Protein AF-A0A1C6SFG7-F1 (afdb_monomer)

Mean predicted aligned error: 9.56 Å

pLDDT: mean 79.66, std 20.3, range [38.28, 98.06]

Sequence (86 aa):
MSVAKGVRGVAMVTVRFVGGPASDLVRELPAGPDGKPPQRWIMRHPGEAASAAGGGPDHLYERDHRDGYGTWTMRFVRTEPFGATE

Foldseek 3Di:
DDDDPDDDPFDWAWEAEPDDPRHRPIDIARADPVRHHDQKDWDFDPPPPPPVPDGDFIWIWGWDQQPPVRHTYTYTDDTDDPPPDD

Structure (mmCIF, N/CA/C/O backbone):
data_AF-A0A1C6SFG7-F1
#
_entry.id   AF-A0A1C6SFG7-F1
#
loop_
_atom_site.group_PDB
_atom_site.id
_atom_site.type_symbol
_atom_site.label_atom_id
_atom_site.label_alt_id
_atom_site.label_comp_id
_atom_site.label_asym_id
_atom_site.label_entity_id
_atom_site.label_seq_id
_atom_site.pdbx_PDB_ins_code
_atom_site.Cartn_x
_atom_site.Cartn_y
_atom_site.Cartn_z
_atom_site.occupancy
_atom_site.B_iso_or_equiv
_atom_site.auth_seq_id
_atom_site.auth_comp_id
_atom_site.auth_asym_id
_atom_site.auth_atom_id
_atom_site.pdbx_PDB_model_num
ATOM 1 N N . MET A 1 1 ? 6.691 18.466 39.098 1.00 38.28 1 MET A N 1
ATOM 2 C CA . MET A 1 1 ? 5.980 17.280 38.578 1.00 38.28 1 MET A CA 1
ATOM 3 C C . MET A 1 1 ? 5.732 17.514 37.098 1.00 38.28 1 MET A C 1
ATOM 5 O O . MET A 1 1 ? 4.833 18.269 36.758 1.00 38.28 1 MET A O 1
ATOM 9 N N . SER A 1 2 ? 6.581 16.969 36.230 1.00 45.88 2 SER A N 1
ATOM 10 C CA . SER A 1 2 ? 6.402 17.079 34.779 1.00 45.88 2 SER A CA 1
ATOM 11 C C . SER A 1 2 ? 5.661 15.840 34.300 1.00 45.88 2 SER A C 1
ATOM 13 O O . SER A 1 2 ? 6.138 14.723 34.483 1.00 45.88 2 SER A O 1
ATOM 15 N N . VAL A 1 3 ? 4.467 16.039 33.748 1.00 46.94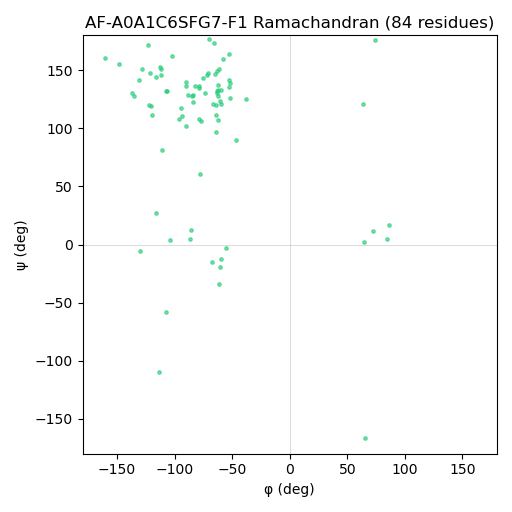 3 VAL A N 1
ATOM 16 C CA . VAL A 1 3 ? 3.651 14.974 33.164 1.00 46.94 3 VAL A CA 1
ATOM 17 C C . VAL A 1 3 ? 4.377 14.376 31.959 1.00 46.94 3 VAL A C 1
ATOM 19 O O . VAL A 1 3 ? 4.685 15.073 30.992 1.00 46.94 3 VAL A O 1
ATOM 22 N N . ALA A 1 4 ? 4.666 13.077 32.016 1.00 48.09 4 ALA A N 1
ATOM 23 C CA . ALA A 1 4 ? 5.126 12.326 30.859 1.00 48.09 4 ALA A CA 1
ATOM 24 C C . ALA A 1 4 ? 3.998 12.327 29.818 1.00 48.09 4 ALA A C 1
ATOM 26 O O . ALA A 1 4 ? 2.931 11.753 30.036 1.00 48.09 4 ALA A O 1
ATOM 27 N N . LYS A 1 5 ? 4.213 13.015 28.693 1.00 54.72 5 LYS A N 1
ATOM 28 C CA . LYS A 1 5 ? 3.323 12.973 27.533 1.00 54.72 5 LYS A CA 1
ATOM 29 C C . LYS A 1 5 ? 3.351 11.546 26.987 1.00 54.72 5 LYS A C 1
ATOM 31 O O . LYS A 1 5 ? 4.273 11.179 26.265 1.00 54.72 5 LYS A O 1
ATOM 36 N N . GLY A 1 6 ? 2.366 10.744 27.390 1.00 44.75 6 GLY A N 1
ATOM 37 C CA . GLY A 1 6 ? 2.182 9.381 26.911 1.00 44.75 6 GLY A CA 1
ATOM 38 C C . GLY A 1 6 ? 2.183 9.358 25.387 1.00 44.75 6 GLY A C 1
ATOM 39 O O . GLY A 1 6 ? 1.449 10.111 24.740 1.00 44.75 6 GLY A O 1
ATOM 40 N N . VAL A 1 7 ? 3.045 8.523 24.817 1.00 56.97 7 VAL A N 1
ATOM 41 C CA . VAL A 1 7 ? 3.068 8.241 23.385 1.00 56.97 7 VAL A CA 1
ATOM 42 C C . VAL A 1 7 ? 1.714 7.607 23.067 1.00 56.97 7 VAL A C 1
ATOM 44 O O . VAL A 1 7 ? 1.439 6.490 23.499 1.00 56.97 7 VAL A O 1
ATOM 47 N N . ARG A 1 8 ? 0.810 8.335 22.401 1.00 64.38 8 ARG A N 1
ATOM 48 C CA . ARG A 1 8 ? -0.416 7.720 21.876 1.00 64.38 8 ARG A CA 1
ATOM 49 C C . ARG A 1 8 ? 0.039 6.633 20.903 1.00 64.38 8 ARG A C 1
ATOM 51 O O . ARG A 1 8 ? 0.782 6.947 19.975 1.00 64.38 8 ARG A O 1
ATOM 58 N N . GLY A 1 9 ? -0.347 5.380 21.149 1.00 67.44 9 GLY A N 1
ATOM 59 C CA . GLY A 1 9 ? -0.062 4.277 20.232 1.00 67.44 9 GLY A CA 1
ATOM 60 C C . GLY A 1 9 ? -0.531 4.636 18.821 1.00 67.44 9 GLY A C 1
ATOM 61 O O . GLY A 1 9 ? -1.571 5.278 18.661 1.00 67.44 9 GLY A O 1
ATOM 62 N N . VAL A 1 10 ? 0.261 4.285 17.808 1.00 81.62 10 VAL A N 1
ATOM 63 C CA . VAL A 1 10 ? -0.114 4.526 16.412 1.00 81.62 10 VAL A CA 1
ATOM 64 C C . VAL A 1 10 ? -1.323 3.651 16.079 1.00 81.62 10 VAL A C 1
ATOM 66 O O . VAL A 1 10 ? -1.282 2.436 16.257 1.00 81.62 10 VAL A O 1
ATOM 69 N N . ALA A 1 11 ? -2.433 4.267 15.670 1.00 91.69 11 ALA A N 1
ATOM 70 C CA . ALA A 1 11 ? -3.579 3.514 15.172 1.00 91.69 11 ALA A CA 1
ATOM 71 C C . ALA A 1 11 ? -3.182 2.805 13.870 1.00 91.69 11 ALA A C 1
ATOM 73 O O . ALA A 1 11 ? -2.390 3.346 13.101 1.00 91.69 11 ALA A O 1
ATOM 74 N N . MET A 1 12 ? -3.728 1.618 13.616 1.00 94.25 12 MET A N 1
ATOM 75 C CA . MET A 1 12 ? -3.426 0.826 12.421 1.00 94.25 12 MET A CA 1
ATOM 76 C C . MET A 1 12 ? -4.644 0.761 11.496 1.00 94.25 12 MET A C 1
ATOM 78 O O . MET A 1 12 ? -5.786 0.845 11.949 1.00 94.25 12 MET A O 1
ATOM 82 N N . VAL A 1 13 ? -4.407 0.628 10.191 1.00 95.56 13 VAL A N 1
ATOM 83 C CA . VAL A 1 13 ? -5.450 0.482 9.169 1.00 95.56 13 VAL A CA 1
ATOM 84 C C . VAL A 1 13 ? -5.065 -0.591 8.160 1.00 95.56 13 VAL A C 1
ATOM 86 O O . VAL A 1 13 ? -3.959 -0.588 7.619 1.00 95.56 13 VAL A O 1
ATOM 89 N N . THR A 1 14 ? -5.989 -1.509 7.893 1.00 95.38 14 THR A N 1
ATOM 90 C CA . THR A 1 14 ? -5.817 -2.552 6.881 1.00 95.38 14 THR A CA 1
ATOM 91 C C . THR A 1 14 ? -5.946 -1.962 5.482 1.00 95.38 14 THR A C 1
ATOM 93 O O . THR A 1 14 ? -6.917 -1.263 5.175 1.00 95.38 14 THR A O 1
ATOM 96 N N . VAL A 1 15 ? -4.972 -2.270 4.628 1.00 96.50 15 VAL A N 1
ATOM 97 C CA . VAL A 1 15 ? -4.968 -1.886 3.219 1.00 96.50 15 VAL A CA 1
ATOM 98 C C . VAL A 1 15 ? -4.721 -3.085 2.323 1.00 96.50 15 VAL A C 1
ATOM 100 O O . VAL A 1 15 ? -3.995 -4.005 2.700 1.00 96.50 15 VAL A O 1
ATOM 103 N N . ARG A 1 16 ? -5.263 -3.023 1.109 1.00 96.75 16 ARG A N 1
ATOM 104 C CA . ARG A 1 16 ? -4.872 -3.877 -0.011 1.00 96.75 16 ARG A CA 1
ATOM 105 C C . ARG A 1 16 ? -4.058 -3.074 -1.022 1.00 96.75 16 ARG A C 1
ATOM 107 O O . ARG A 1 16 ? -4.462 -1.983 -1.425 1.00 96.75 16 ARG A O 1
ATOM 114 N N . PHE A 1 17 ? -2.929 -3.617 -1.450 1.00 96.00 17 PHE A N 1
ATOM 115 C CA . PHE A 1 17 ? -2.125 -3.035 -2.519 1.00 96.00 17 PHE A CA 1
ATOM 116 C C . PHE A 1 17 ? -2.691 -3.432 -3.888 1.00 96.00 17 PHE A C 1
ATOM 118 O O . PHE A 1 17 ? -3.092 -4.574 -4.093 1.00 96.00 17 PHE A O 1
ATOM 125 N N . VAL A 1 18 ? -2.768 -2.483 -4.822 1.00 96.88 18 VAL A N 1
ATOM 126 C CA . VAL A 1 18 ? -3.382 -2.676 -6.145 1.00 96.88 18 VAL A CA 1
ATOM 127 C C . VAL A 1 18 ? -2.363 -2.378 -7.239 1.00 96.88 18 VAL A C 1
ATOM 129 O O . VAL A 1 18 ? -1.874 -1.249 -7.351 1.00 96.88 18 VAL A O 1
ATOM 132 N N . GLY A 1 19 ? -2.087 -3.383 -8.073 1.00 95.38 19 GLY A N 1
ATOM 133 C CA . GLY A 1 19 ? -1.079 -3.314 -9.126 1.00 95.38 19 GLY A CA 1
ATOM 134 C C . GLY A 1 19 ? 0.355 -3.392 -8.598 1.00 95.38 19 GLY A C 1
ATOM 135 O O . GLY A 1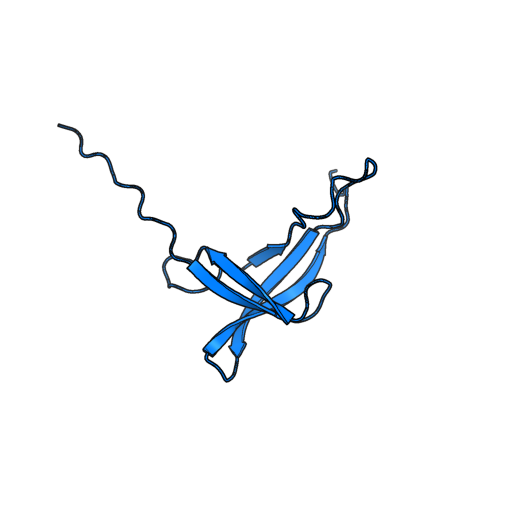 19 ? 0.600 -3.414 -7.392 1.00 95.38 19 GLY A O 1
ATOM 136 N N . GLY A 1 20 ? 1.312 -3.423 -9.526 1.00 92.19 20 GLY A N 1
ATOM 137 C CA . GLY A 1 20 ? 2.731 -3.523 -9.195 1.00 92.19 20 GLY A CA 1
ATOM 138 C C . GLY A 1 20 ? 3.121 -4.849 -8.522 1.00 92.19 20 GLY A C 1
ATOM 139 O O . GLY A 1 20 ? 2.345 -5.806 -8.520 1.00 92.19 20 GLY A O 1
ATOM 140 N N . PRO A 1 21 ? 4.332 -4.917 -7.946 1.00 90.00 21 PRO A N 1
ATOM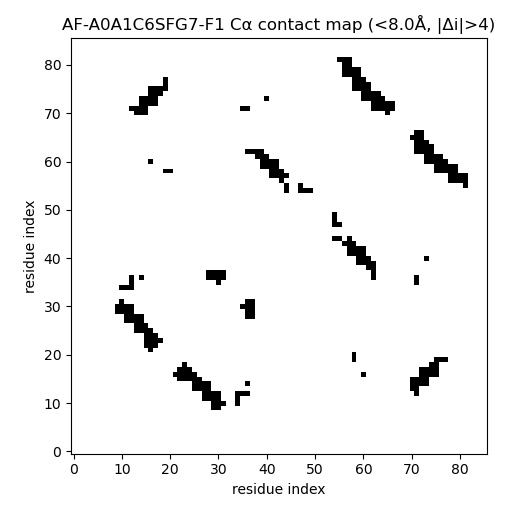 141 C CA . PRO A 1 21 ? 4.909 -6.164 -7.428 1.00 90.00 21 PRO A CA 1
ATOM 142 C C . PRO A 1 21 ? 4.208 -6.752 -6.201 1.00 90.00 21 PRO A C 1
ATOM 144 O O . PRO A 1 21 ? 4.419 -7.915 -5.878 1.00 90.00 21 PRO A O 1
ATOM 147 N N . ALA A 1 22 ? 3.369 -5.969 -5.523 1.00 90.81 22 ALA A N 1
ATOM 148 C CA . ALA A 1 22 ? 2.629 -6.409 -4.347 1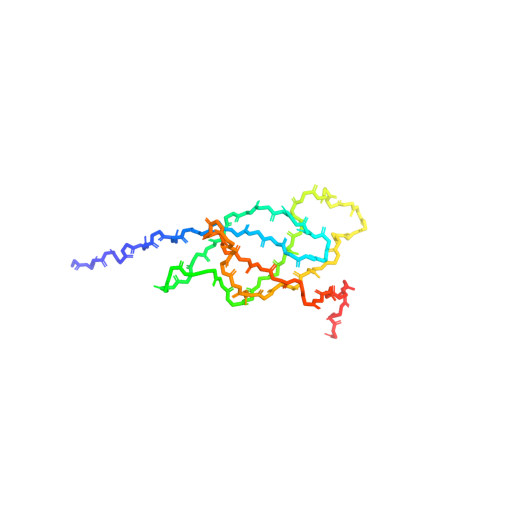.00 90.81 22 ALA A CA 1
ATOM 149 C C . ALA A 1 22 ? 1.114 -6.401 -4.560 1.00 90.81 22 ALA A C 1
ATOM 151 O O . ALA A 1 22 ? 0.367 -6.231 -3.598 1.00 90.81 22 ALA A O 1
ATOM 152 N N . SER A 1 23 ? 0.647 -6.554 -5.804 1.00 93.56 23 SER A N 1
ATOM 153 C CA . SER A 1 23 ? -0.790 -6.615 -6.082 1.00 93.56 23 SER A CA 1
ATOM 154 C C . SER A 1 23 ? -1.481 -7.670 -5.214 1.00 93.56 23 SER A C 1
ATOM 156 O O . SER A 1 23 ? -0.973 -8.773 -5.029 1.00 93.56 23 SER A O 1
ATOM 158 N N . ASP A 1 24 ? -2.635 -7.290 -4.669 1.00 93.75 24 ASP A N 1
ATOM 159 C CA . ASP A 1 24 ? -3.494 -8.077 -3.781 1.00 93.75 24 ASP A CA 1
ATOM 160 C C . ASP A 1 24 ? -2.888 -8.441 -2.417 1.00 93.75 24 ASP A C 1
ATOM 162 O O . ASP A 1 24 ? -3.567 -9.044 -1.583 1.00 93.75 24 ASP A O 1
ATOM 166 N N . LEU A 1 25 ? -1.666 -7.985 -2.114 1.00 92.69 25 LEU A N 1
ATOM 167 C CA . LEU A 1 25 ? -1.122 -8.072 -0.764 1.00 92.69 25 LEU A CA 1
ATOM 168 C C . LEU A 1 25 ? -1.972 -7.231 0.197 1.00 92.69 25 LEU A C 1
ATOM 170 O O . LEU A 1 25 ? -2.243 -6.055 -0.056 1.00 92.69 25 LEU A O 1
ATOM 174 N N . VAL A 1 26 ? -2.332 -7.816 1.339 1.00 93.44 26 VAL A N 1
ATOM 175 C CA . VAL A 1 26 ? -3.036 -7.137 2.434 1.00 93.44 26 VAL A CA 1
ATOM 176 C C . VAL A 1 26 ? -2.078 -6.920 3.605 1.00 93.44 26 VAL A C 1
ATOM 178 O O . VAL A 1 26 ? -1.364 -7.840 4.005 1.00 93.44 26 VAL A O 1
ATOM 181 N N . ARG A 1 27 ? -2.038 -5.702 4.157 1.00 92.00 27 ARG A N 1
ATOM 182 C CA . ARG A 1 27 ? -1.177 -5.350 5.301 1.00 92.00 27 ARG A CA 1
ATOM 183 C C . ARG A 1 27 ? -1.823 -4.286 6.184 1.00 92.00 27 ARG A C 1
ATOM 185 O O . ARG A 1 27 ? -2.619 -3.479 5.716 1.00 92.00 27 ARG A O 1
ATOM 192 N N . GLU A 1 28 ? -1.433 -4.250 7.452 1.00 93.69 28 GLU A N 1
ATOM 193 C CA . GLU A 1 28 ? -1.707 -3.122 8.340 1.00 93.69 28 GLU A CA 1
ATOM 194 C C . GLU A 1 28 ? -0.660 -2.013 8.173 1.00 93.69 28 GLU A C 1
ATOM 196 O O . GLU A 1 28 ? 0.545 -2.262 8.250 1.00 93.69 28 GLU A O 1
ATOM 201 N N . LEU A 1 29 ? -1.120 -0.780 7.963 1.00 93.31 29 LEU A N 1
ATOM 202 C CA . LEU A 1 29 ? -0.288 0.421 7.920 1.00 93.31 29 LEU A CA 1
ATOM 203 C C . LEU A 1 29 ? -0.591 1.334 9.110 1.00 93.31 29 LEU A C 1
ATOM 205 O O . LEU A 1 29 ? -1.726 1.337 9.590 1.00 93.31 29 LEU A O 1
ATOM 209 N N . PRO A 1 30 ? 0.376 2.153 9.559 1.00 94.25 30 PRO A N 1
ATOM 210 C CA . PRO A 1 30 ? 0.085 3.220 10.504 1.00 94.25 30 PRO A CA 1
ATOM 211 C C . PRO A 1 30 ? -0.927 4.188 9.886 1.00 94.25 30 PRO A C 1
ATOM 213 O O . PRO A 1 30 ? -0.706 4.745 8.810 1.00 94.25 30 PRO A O 1
ATOM 216 N N . ALA A 1 31 ? -2.045 4.386 10.568 1.00 93.50 31 ALA A N 1
ATOM 217 C CA . ALA A 1 31 ? -3.057 5.342 10.175 1.00 93.50 31 ALA A CA 1
ATOM 218 C C . ALA A 1 31 ? -2.595 6.773 10.485 1.00 93.50 31 ALA A C 1
ATOM 220 O O . ALA A 1 31 ? -1.968 7.048 11.512 1.00 93.50 31 ALA A O 1
ATOM 221 N N . GLY A 1 32 ? -2.948 7.702 9.599 1.00 89.44 32 GLY A N 1
ATOM 222 C CA . GLY A 1 32 ? -2.859 9.130 9.861 1.00 89.44 32 GLY A CA 1
ATOM 223 C C . GLY A 1 32 ? -3.827 9.573 10.967 1.00 89.44 32 GLY A C 1
ATOM 224 O O . GLY A 1 32 ? -4.679 8.798 11.413 1.00 89.44 32 GLY A O 1
ATOM 225 N N . PRO A 1 33 ? -3.752 10.841 11.403 1.00 89.12 33 PRO A N 1
ATOM 226 C CA . PRO A 1 33 ? -4.647 11.388 12.428 1.00 89.12 33 PRO A CA 1
ATOM 227 C C . PRO A 1 33 ? -6.131 11.360 12.022 1.00 89.12 33 PRO A C 1
ATOM 229 O O . PRO A 1 33 ? -7.001 11.431 12.883 1.00 89.12 33 PRO A O 1
ATOM 232 N N . ASP A 1 34 ? -6.424 11.237 10.727 1.00 90.12 34 ASP A N 1
ATOM 233 C CA . ASP A 1 34 ? -7.760 11.072 10.154 1.00 90.12 34 ASP A CA 1
ATOM 234 C C . ASP A 1 34 ? -8.233 9.605 10.098 1.00 90.12 34 ASP A C 1
ATOM 236 O O . ASP A 1 34 ? -9.296 9.320 9.545 1.00 90.12 34 ASP A O 1
ATOM 240 N N . GLY A 1 35 ? -7.452 8.663 10.639 1.00 92.06 35 GLY A N 1
ATOM 241 C CA . GLY A 1 35 ? -7.768 7.231 10.647 1.00 92.06 35 GLY A CA 1
ATOM 242 C C . GLY A 1 35 ? -7.644 6.558 9.276 1.00 92.06 35 GLY A C 1
ATOM 243 O O . GLY A 1 35 ? -8.115 5.436 9.088 1.00 92.06 35 GLY A O 1
ATOM 244 N N . LYS A 1 36 ? -7.043 7.240 8.296 1.00 95.38 36 LYS A N 1
ATOM 245 C CA . LYS A 1 36 ? -6.839 6.732 6.935 1.00 95.38 36 LYS A CA 1
ATOM 246 C C . LYS A 1 36 ? -5.395 6.271 6.744 1.00 95.38 36 LYS A C 1
ATOM 248 O O . LYS A 1 36 ? -4.520 6.696 7.496 1.00 95.38 36 LYS A O 1
ATOM 253 N N . PRO A 1 37 ? -5.112 5.459 5.714 1.00 96.06 37 PRO A N 1
ATOM 254 C CA . PRO A 1 37 ? -3.740 5.130 5.351 1.00 96.06 37 PRO A CA 1
ATOM 255 C C . PRO A 1 37 ? -2.931 6.392 5.034 1.00 96.06 37 PRO A C 1
ATOM 257 O O . PRO A 1 37 ? -3.521 7.425 4.690 1.00 96.06 37 PRO A O 1
ATOM 260 N N . PRO A 1 38 ? -1.594 6.326 5.096 1.00 95.31 38 PRO A N 1
ATOM 261 C CA . PRO A 1 38 ? -0.754 7.429 4.659 1.00 95.31 38 PRO A CA 1
ATOM 262 C C . PRO A 1 38 ? -0.983 7.702 3.171 1.00 95.31 38 PRO A C 1
ATOM 264 O O . PRO A 1 38 ? -1.307 6.802 2.402 1.00 95.31 38 PRO A O 1
ATOM 267 N N . GLN A 1 39 ? -0.804 8.955 2.751 1.00 96.56 39 GLN A N 1
ATOM 268 C CA . GLN A 1 39 ? -0.993 9.329 1.347 1.00 96.56 39 GLN A CA 1
ATOM 269 C C . GLN A 1 39 ? -0.023 8.591 0.416 1.00 96.56 39 GLN A C 1
ATOM 271 O O . GLN A 1 39 ? -0.391 8.265 -0.708 1.00 96.56 39 GLN A O 1
ATOM 276 N N . ARG A 1 40 ? 1.196 8.323 0.893 1.00 95.88 40 ARG A N 1
ATOM 277 C CA . ARG A 1 40 ? 2.251 7.599 0.184 1.00 95.88 40 ARG A CA 1
ATOM 278 C C . ARG A 1 40 ? 2.823 6.518 1.078 1.00 95.88 40 ARG A C 1
ATOM 280 O O . ARG A 1 40 ? 3.020 6.742 2.271 1.00 95.88 40 ARG A O 1
ATOM 287 N N . TRP A 1 41 ? 3.124 5.374 0.485 1.00 94.06 41 TRP A N 1
ATOM 288 C CA . TRP A 1 41 ? 3.794 4.273 1.154 1.00 94.06 41 TRP A CA 1
ATOM 289 C C . TRP A 1 41 ? 4.890 3.717 0.261 1.00 94.06 41 TRP A C 1
ATOM 291 O O . TRP A 1 41 ? 4.636 3.373 -0.893 1.00 94.06 41 TRP A O 1
ATOM 301 N N . ILE A 1 42 ? 6.093 3.608 0.813 1.00 91.19 42 ILE A N 1
ATOM 302 C CA . ILE A 1 42 ? 7.193 2.900 0.170 1.00 91.19 42 ILE A CA 1
ATOM 303 C C . ILE A 1 42 ? 7.164 1.476 0.705 1.00 91.19 42 ILE A C 1
ATOM 305 O O . ILE A 1 42 ? 7.422 1.234 1.888 1.00 91.19 42 ILE A O 1
ATOM 309 N N . MET A 1 43 ? 6.814 0.528 -0.157 1.00 88.31 43 MET A N 1
ATOM 310 C CA . MET A 1 43 ? 6.950 -0.876 0.178 1.00 88.31 43 MET A CA 1
ATOM 311 C C . MET A 1 43 ? 8.412 -1.273 0.052 1.00 88.31 43 MET A C 1
ATOM 313 O O . MET A 1 43 ? 8.931 -1.438 -1.047 1.00 88.31 43 MET A O 1
ATOM 317 N N . ARG A 1 44 ? 9.032 -1.447 1.215 1.00 82.00 44 ARG A N 1
ATOM 318 C CA . ARG A 1 44 ? 10.319 -2.119 1.369 1.00 82.00 44 ARG A CA 1
ATOM 319 C C . ARG A 1 44 ? 10.049 -3.603 1.593 1.00 82.00 44 ARG A C 1
ATOM 321 O O . ARG A 1 44 ? 9.103 -3.934 2.316 1.00 82.00 44 ARG A O 1
ATOM 328 N N . HIS A 1 45 ? 10.842 -4.487 0.998 1.00 67.06 45 HIS A N 1
ATOM 329 C CA . HIS A 1 45 ? 10.752 -5.937 1.200 1.00 67.06 45 HIS A CA 1
ATOM 330 C C . HIS A 1 45 ? 11.661 -6.365 2.372 1.00 67.06 45 HIS A C 1
ATOM 332 O O . HIS A 1 45 ? 12.867 -6.469 2.183 1.00 67.06 45 HIS A O 1
ATOM 338 N N . PRO A 1 46 ? 11.139 -6.635 3.590 1.00 51.06 46 PRO A N 1
ATOM 339 C CA . PRO A 1 46 ? 11.963 -7.082 4.720 1.00 51.06 46 PRO A CA 1
ATOM 340 C C . PRO A 1 46 ? 12.202 -8.608 4.758 1.00 51.06 46 PRO A C 1
ATOM 342 O O . PRO A 1 46 ? 12.610 -9.119 5.795 1.00 51.06 46 PRO A O 1
ATOM 345 N N . GLY A 1 47 ? 11.890 -9.350 3.686 1.00 50.00 47 GLY A N 1
ATOM 346 C CA . GLY A 1 47 ? 11.804 -10.821 3.702 1.00 50.00 47 GLY A CA 1
ATOM 347 C C . GLY A 1 47 ? 12.571 -11.557 2.605 1.00 50.00 47 GLY A C 1
ATOM 348 O O . GLY A 1 47 ? 12.659 -12.780 2.654 1.00 50.00 47 GLY A O 1
ATOM 349 N N . GLU A 1 48 ? 13.172 -10.849 1.651 1.00 47.50 48 GLU A N 1
ATOM 350 C CA . GLU A 1 48 ? 14.297 -11.432 0.934 1.00 47.50 48 GLU A CA 1
ATOM 351 C C . GLU A 1 48 ? 15.462 -11.266 1.895 1.00 47.50 48 GLU A C 1
ATOM 353 O O . GLU A 1 48 ? 15.876 -10.136 2.165 1.00 47.50 48 GLU A O 1
ATOM 358 N N . ALA A 1 49 ? 15.926 -12.372 2.499 1.00 40.34 49 ALA A N 1
ATOM 359 C CA . ALA A 1 49 ? 17.242 -12.397 3.128 1.00 40.34 49 ALA A CA 1
ATOM 360 C C . ALA A 1 49 ? 18.139 -11.576 2.221 1.00 40.34 49 ALA A C 1
ATOM 362 O O . ALA A 1 49 ? 18.102 -11.837 1.017 1.00 40.34 49 ALA A O 1
ATOM 363 N N . ALA A 1 50 ? 18.802 -10.558 2.777 1.00 45.34 50 ALA A N 1
ATOM 364 C CA . ALA A 1 50 ? 19.759 -9.734 2.070 1.00 45.34 50 ALA A CA 1
ATOM 365 C C . ALA A 1 50 ? 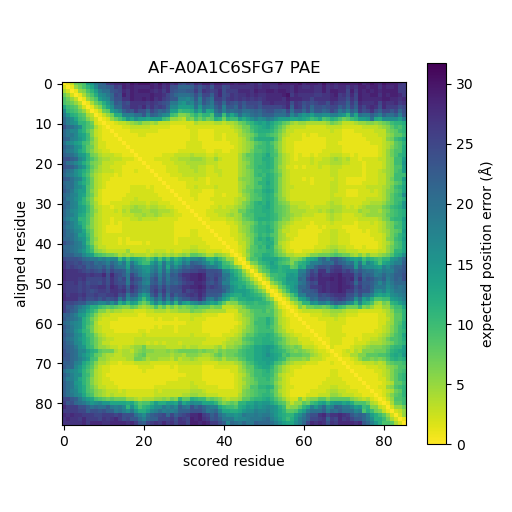20.682 -10.684 1.312 1.00 45.34 50 ALA A C 1
ATOM 367 O O . ALA A 1 50 ? 21.668 -11.188 1.848 1.00 45.34 50 ALA A O 1
ATOM 368 N N . SER A 1 51 ? 20.301 -11.012 0.079 1.00 41.28 51 SER A N 1
ATOM 369 C CA . SER A 1 51 ? 21.158 -11.721 -0.825 1.00 41.28 51 SER A CA 1
ATOM 370 C C . SER A 1 51 ? 22.318 -10.763 -0.921 1.00 41.28 51 SER A C 1
ATOM 372 O O . SER A 1 51 ? 22.120 -9.547 -0.998 1.00 41.28 51 SER A O 1
ATOM 374 N N . ALA A 1 52 ? 23.530 -11.287 -0.801 1.00 45.94 52 ALA A N 1
ATOM 375 C CA . ALA A 1 52 ? 24.739 -10.476 -0.708 1.00 45.94 52 ALA A CA 1
ATOM 376 C C . ALA A 1 52 ? 24.908 -9.485 -1.892 1.00 45.94 52 ALA A C 1
ATOM 378 O O . ALA A 1 52 ? 25.817 -8.663 -1.874 1.00 45.94 52 ALA A O 1
ATOM 379 N N . ALA A 1 53 ? 24.003 -9.522 -2.877 1.00 43.66 53 ALA A N 1
ATOM 380 C CA . ALA A 1 53 ? 23.699 -8.482 -3.845 1.00 43.66 53 ALA A CA 1
ATOM 381 C C . ALA A 1 53 ? 22.289 -7.858 -3.633 1.00 43.66 53 ALA A C 1
ATOM 383 O O . ALA A 1 53 ? 21.361 -8.231 -4.334 1.00 43.66 53 ALA A O 1
ATOM 384 N N . GLY A 1 54 ? 22.150 -6.909 -2.694 1.00 46.50 54 GLY A N 1
ATOM 385 C CA . GLY A 1 54 ? 21.115 -5.852 -2.674 1.00 46.50 54 GLY A CA 1
ATOM 386 C C . GLY A 1 54 ? 19.640 -6.276 -2.542 1.00 46.50 54 GLY A C 1
ATOM 387 O O . GLY A 1 54 ? 19.092 -6.954 -3.400 1.00 46.50 54 GLY A O 1
ATOM 388 N N . GLY A 1 55 ? 18.953 -5.800 -1.494 1.00 56.28 55 GLY A N 1
ATOM 389 C CA . GLY A 1 55 ? 17.489 -5.901 -1.408 1.00 56.28 55 GLY A CA 1
ATOM 390 C C . GLY A 1 55 ? 16.820 -5.330 -2.665 1.00 56.28 55 GLY A C 1
ATOM 391 O O . GLY A 1 55 ? 17.311 -4.347 -3.218 1.00 56.28 55 GLY A O 1
ATOM 392 N N . GLY A 1 56 ? 15.744 -5.965 -3.137 1.00 63.09 56 GLY A N 1
ATOM 393 C CA . GLY A 1 56 ? 15.027 -5.546 -4.343 1.00 63.09 56 GLY A CA 1
ATOM 394 C C . GLY A 1 56 ? 14.601 -4.067 -4.326 1.00 63.09 56 GLY A C 1
ATOM 395 O O . GLY A 1 56 ? 14.623 -3.418 -3.277 1.00 63.09 56 GLY A O 1
ATOM 396 N N . PRO A 1 57 ? 14.234 -3.504 -5.488 1.00 76.44 57 PRO A N 1
ATOM 397 C CA . PRO A 1 57 ? 13.922 -2.086 -5.598 1.00 76.44 57 PRO A CA 1
ATOM 398 C C . PRO A 1 57 ? 12.703 -1.694 -4.751 1.00 76.44 57 PRO A C 1
ATOM 400 O O . PRO A 1 57 ? 11.771 -2.474 -4.567 1.00 76.44 57 PRO A O 1
ATOM 403 N N . ASP A 1 58 ? 12.699 -0.456 -4.265 1.00 85.56 58 ASP A N 1
ATOM 404 C CA . ASP A 1 58 ? 11.587 0.087 -3.490 1.00 85.56 58 ASP A CA 1
ATOM 405 C C . ASP A 1 58 ? 10.379 0.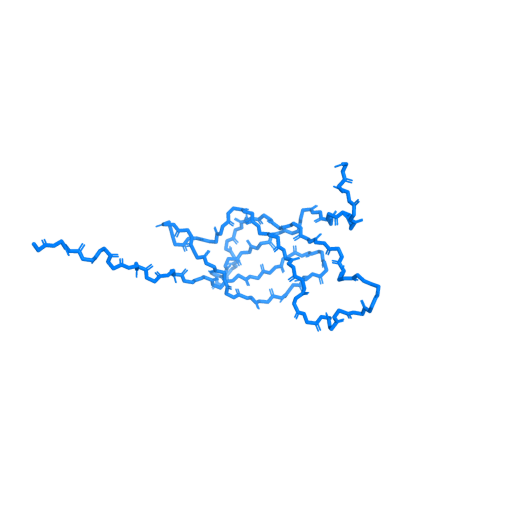355 -4.405 1.00 85.56 58 ASP A C 1
ATOM 407 O O . ASP A 1 58 ? 10.513 0.749 -5.566 1.00 85.56 58 ASP A O 1
ATOM 411 N N . HIS A 1 59 ? 9.164 0.171 -3.889 1.00 90.94 59 HIS A N 1
ATOM 412 C CA . HIS A 1 59 ? 7.938 0.380 -4.665 1.00 90.94 59 HIS A CA 1
ATOM 413 C C . HIS A 1 59 ? 7.053 1.442 -4.015 1.00 90.94 59 HIS A C 1
ATOM 415 O O . HIS A 1 59 ? 6.593 1.271 -2.883 1.00 90.94 59 HIS A O 1
ATOM 421 N N . LEU A 1 60 ? 6.785 2.531 -4.738 1.00 94.56 60 LEU A N 1
ATOM 422 C CA . LEU A 1 60 ? 5.910 3.606 -4.286 1.00 94.56 60 LEU A CA 1
ATOM 423 C C . LEU A 1 60 ? 4.449 3.278 -4.599 1.00 94.56 60 LEU A C 1
ATOM 425 O O . LEU A 1 60 ? 4.080 3.033 -5.752 1.00 94.56 60 LEU A O 1
ATOM 429 N N . TYR A 1 61 ? 3.616 3.375 -3.569 1.00 96.56 61 TYR A N 1
ATOM 430 C CA . TYR A 1 61 ? 2.165 3.299 -3.654 1.00 96.56 61 TYR A CA 1
ATOM 431 C C . TYR A 1 61 ? 1.525 4.579 -3.111 1.00 96.56 61 TYR A C 1
ATOM 433 O O . TYR A 1 61 ? 2.023 5.174 -2.151 1.00 96.56 61 TYR A O 1
ATOM 441 N N . GLU A 1 62 ? 0.389 4.972 -3.681 1.00 97.94 62 GLU A N 1
ATOM 442 C CA . GLU A 1 62 ? -0.424 6.103 -3.228 1.00 97.94 62 GLU A CA 1
ATOM 443 C C . GLU A 1 62 ? -1.801 5.641 -2.752 1.00 97.94 62 GLU A C 1
ATOM 445 O O . GLU A 1 62 ? -2.381 4.693 -3.283 1.00 97.94 62 GLU A O 1
ATOM 450 N N . ARG A 1 63 ? -2.322 6.302 -1.716 1.00 97.81 63 ARG A N 1
ATOM 451 C CA . ARG A 1 63 ? -3.671 6.040 -1.208 1.00 97.81 63 ARG A CA 1
ATOM 452 C C . ARG A 1 63 ? -4.699 6.380 -2.276 1.00 97.81 63 ARG A C 1
ATOM 454 O O . ARG A 1 63 ? -4.695 7.495 -2.790 1.00 97.81 63 ARG A O 1
ATOM 461 N N . ASP A 1 64 ? -5.611 5.449 -2.516 1.00 96.75 64 ASP A N 1
ATOM 462 C CA . ASP A 1 64 ? -6.668 5.597 -3.511 1.00 96.75 64 ASP A CA 1
ATOM 463 C C . ASP A 1 64 ? -8.045 5.659 -2.818 1.00 96.75 64 ASP A C 1
ATOM 465 O O . ASP A 1 64 ? -8.327 6.626 -2.104 1.00 96.75 64 ASP A O 1
ATOM 469 N N . HIS A 1 65 ? -8.891 4.633 -2.946 1.00 95.00 65 HIS A N 1
ATOM 470 C CA . HIS A 1 65 ? -10.238 4.592 -2.358 1.00 95.00 65 HIS A CA 1
ATOM 471 C C . HIS A 1 65 ? -10.441 3.374 -1.442 1.00 95.00 65 HIS A C 1
ATOM 473 O O . HIS A 1 65 ? -9.587 2.489 -1.360 1.00 95.00 65 HIS A O 1
ATOM 479 N N . ARG A 1 66 ? -11.570 3.316 -0.723 1.00 95.19 66 ARG A N 1
ATOM 480 C CA . ARG A 1 66 ? -12.030 2.057 -0.117 1.00 95.19 66 ARG A CA 1
ATOM 481 C C . ARG A 1 66 ? -12.697 1.201 -1.188 1.00 95.19 66 ARG A C 1
ATOM 483 O O . ARG A 1 66 ? -13.520 1.7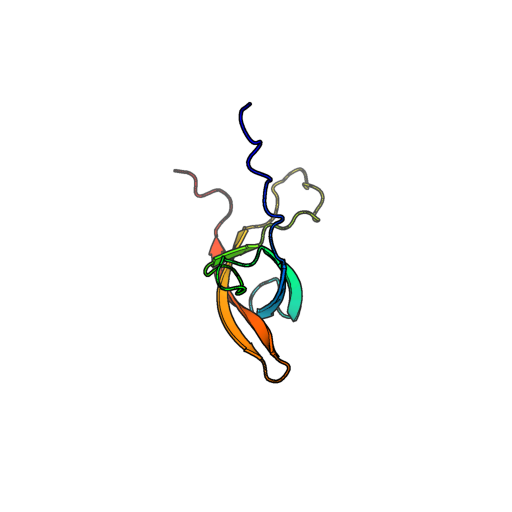30 -1.925 1.00 95.19 66 ARG A O 1
ATOM 490 N N . ASP A 1 67 ? -12.387 -0.088 -1.252 1.00 89.12 67 ASP A N 1
ATOM 491 C CA . ASP A 1 67 ? -13.106 -1.013 -2.128 1.00 89.12 67 ASP A CA 1
ATOM 492 C C . ASP A 1 67 ? -14.545 -1.276 -1.641 1.00 89.12 67 ASP A C 1
ATOM 494 O O . ASP A 1 67 ? -14.971 -0.782 -0.593 1.00 89.12 67 ASP A O 1
ATOM 498 N N . GLY A 1 68 ? -15.303 -2.064 -2.413 1.00 86.81 68 GLY A N 1
ATOM 499 C CA . GLY A 1 68 ? -16.710 -2.381 -2.142 1.00 86.81 68 GLY A CA 1
ATOM 500 C C . GLY A 1 68 ? -16.985 -3.081 -0.803 1.00 86.81 68 GLY A C 1
ATOM 501 O O . GLY A 1 68 ? -18.138 -3.133 -0.386 1.00 86.81 68 GLY A O 1
ATOM 502 N N . TYR A 1 69 ? -15.954 -3.572 -0.111 1.00 86.94 69 TYR A N 1
ATOM 503 C CA . TYR A 1 69 ? -16.037 -4.188 1.217 1.00 86.94 69 TYR A CA 1
ATOM 504 C C . TYR A 1 69 ? -15.529 -3.264 2.332 1.00 86.94 69 TYR A C 1
ATOM 506 O O . TYR A 1 69 ? -15.458 -3.656 3.495 1.00 86.94 69 TYR A O 1
ATOM 514 N N . GLY A 1 70 ? -15.168 -2.022 1.998 1.00 88.44 70 GLY A N 1
ATOM 515 C CA . GLY A 1 70 ? -14.718 -1.019 2.955 1.00 88.44 70 GLY A CA 1
ATOM 516 C C . GLY A 1 70 ? -13.228 -1.084 3.300 1.00 88.44 70 GLY A C 1
ATOM 517 O O . GLY A 1 70 ? -12.792 -0.288 4.135 1.00 88.44 70 GLY A O 1
ATOM 518 N N . THR A 1 71 ? -12.432 -1.953 2.671 1.00 94.00 71 THR A N 1
ATOM 519 C CA . THR A 1 71 ? -10.970 -1.991 2.866 1.00 94.00 71 THR A CA 1
ATOM 520 C C . THR A 1 71 ? -10.307 -0.882 2.057 1.00 94.00 71 THR A C 1
ATOM 522 O O . THR A 1 71 ? -10.674 -0.634 0.914 1.00 94.00 71 THR A O 1
ATOM 525 N N . TRP A 1 72 ? -9.343 -0.166 2.639 1.00 97.50 72 TRP A N 1
ATOM 526 C CA . TRP A 1 72 ? -8.613 0.867 1.903 1.00 97.50 72 TRP A CA 1
ATOM 527 C C . TRP A 1 72 ? -7.669 0.263 0.864 1.00 97.50 72 TRP A C 1
ATOM 529 O O . TRP A 1 72 ? -7.062 -0.779 1.098 1.00 97.50 72 TRP A O 1
ATOM 539 N N . THR A 1 73 ? -7.474 0.960 -0.250 1.00 97.88 73 THR A N 1
ATOM 540 C CA . THR A 1 73 ? -6.525 0.556 -1.288 1.00 97.88 73 THR A CA 1
ATOM 541 C C . THR A 1 73 ? -5.334 1.505 -1.384 1.00 97.88 73 THR A C 1
ATOM 543 O O . THR A 1 73 ? -5.445 2.717 -1.169 1.00 97.88 73 THR A O 1
ATOM 546 N N . MET A 1 74 ? -4.178 0.924 -1.699 1.00 97.88 74 MET A N 1
ATOM 547 C CA . MET A 1 74 ? -2.933 1.620 -2.022 1.00 97.88 74 MET A CA 1
ATOM 548 C C . MET A 1 74 ? -2.535 1.230 -3.450 1.00 97.88 74 MET A C 1
ATOM 550 O O . MET A 1 74 ? -2.196 0.075 -3.699 1.00 97.88 74 MET A O 1
ATOM 554 N N . ARG A 1 75 ? -2.599 2.159 -4.404 1.00 98.06 75 ARG A N 1
ATOM 555 C CA . ARG A 1 75 ? -2.341 1.899 -5.827 1.00 98.06 75 ARG A CA 1
ATOM 556 C C . ARG A 1 75 ? -0.869 2.093 -6.170 1.00 98.06 75 ARG A C 1
ATOM 558 O O . ARG A 1 75 ? -0.260 3.070 -5.744 1.00 98.06 75 ARG A O 1
ATOM 565 N N . PHE A 1 76 ? -0.309 1.176 -6.953 1.00 96.69 76 PHE A N 1
ATOM 566 C CA . PHE A 1 76 ? 1.066 1.272 -7.431 1.00 96.69 76 PHE A CA 1
ATOM 567 C C . PHE A 1 76 ? 1.270 2.513 -8.305 1.00 96.69 76 PHE A C 1
ATOM 569 O O . PHE A 1 76 ? 0.486 2.771 -9.221 1.00 96.69 76 PHE A O 1
ATOM 576 N N . VAL A 1 77 ? 2.348 3.247 -8.033 1.00 96.81 77 VAL A N 1
ATOM 577 C CA . VAL A 1 77 ? 2.766 4.421 -8.808 1.00 96.81 77 VAL A CA 1
ATOM 578 C C . VAL A 1 77 ? 3.998 4.092 -9.636 1.00 96.81 77 VAL A C 1
ATOM 580 O O . VAL A 1 77 ? 3.978 4.241 -10.856 1.00 96.81 77 VAL A O 1
ATOM 583 N N . ARG A 1 78 ? 5.085 3.668 -8.980 1.00 93.75 78 ARG A N 1
ATOM 584 C CA . ARG A 1 78 ? 6.360 3.366 -9.638 1.00 93.75 78 ARG A CA 1
ATOM 585 C C . ARG A 1 78 ? 7.252 2.477 -8.784 1.00 93.75 78 ARG A C 1
ATOM 587 O O . ARG A 1 78 ? 7.134 2.443 -7.561 1.00 93.75 78 ARG A O 1
ATOM 594 N N . THR A 1 79 ? 8.205 1.845 -9.449 1.00 90.44 79 THR A N 1
ATOM 595 C CA . THR A 1 79 ? 9.393 1.273 -8.819 1.00 90.44 79 THR A CA 1
ATOM 596 C C . THR A 1 79 ? 10.465 2.352 -8.753 1.00 90.44 79 THR A C 1
ATOM 598 O O . THR A 1 79 ? 10.749 2.992 -9.766 1.00 90.44 79 THR A O 1
ATOM 601 N N . GLU A 1 80 ? 11.041 2.576 -7.578 1.00 81.00 80 GLU A N 1
ATOM 602 C CA . GLU A 1 80 ? 12.222 3.418 -7.427 1.00 81.00 80 GLU A CA 1
ATOM 603 C C . GLU A 1 80 ? 13.462 2.561 -7.728 1.00 81.00 80 GLU A C 1
ATOM 605 O O . GLU A 1 80 ? 13.629 1.496 -7.127 1.00 81.00 80 GLU A O 1
ATOM 610 N N . PRO A 1 81 ? 14.300 2.953 -8.706 1.00 66.88 81 PRO A N 1
ATOM 611 C CA . PRO A 1 81 ? 15.466 2.166 -9.075 1.00 66.88 81 PRO A CA 1
ATOM 612 C C . PRO A 1 81 ? 16.435 2.070 -7.894 1.00 66.88 81 PRO A C 1
ATOM 614 O O . PRO A 1 81 ? 16.705 3.055 -7.205 1.00 66.88 81 PRO A O 1
ATOM 617 N N . PHE A 1 82 ? 16.976 0.875 -7.672 1.00 62.94 82 PHE A N 1
ATOM 618 C CA . PHE A 1 82 ? 17.998 0.654 -6.657 1.00 62.94 82 PHE A CA 1
ATOM 619 C C . PHE A 1 82 ? 19.254 1.473 -7.003 1.00 62.94 82 PHE A C 1
ATOM 621 O O . PHE A 1 82 ? 19.761 1.376 -8.119 1.00 62.94 82 PHE A O 1
ATOM 628 N N . GLY A 1 83 ? 19.759 2.272 -6.059 1.00 53.62 83 GLY A N 1
ATOM 629 C CA . GLY A 1 83 ? 21.047 2.961 -6.206 1.00 53.62 83 GLY A CA 1
ATOM 630 C C . GLY A 1 83 ? 21.039 4.319 -6.918 1.00 53.62 83 GLY A C 1
ATOM 631 O O . GLY A 1 83 ? 22.110 4.790 -7.282 1.00 53.62 83 GLY A O 1
ATOM 632 N N . ALA A 1 84 ? 19.893 4.991 -7.080 1.00 47.03 84 ALA A N 1
ATOM 633 C CA . ALA A 1 84 ? 19.874 6.414 -7.453 1.00 47.03 84 ALA A CA 1
ATOM 634 C C . ALA A 1 84 ? 20.194 7.308 -6.237 1.00 47.03 84 ALA A C 1
ATOM 636 O O . ALA A 1 84 ? 19.372 8.100 -5.782 1.00 47.03 84 ALA A O 1
ATOM 637 N N . THR A 1 85 ? 21.379 7.129 -5.663 1.00 45.56 85 THR A N 1
ATOM 638 C CA . THR A 1 85 ? 22.033 8.165 -4.865 1.00 45.56 85 THR A CA 1
ATOM 639 C C . THR A 1 85 ? 22.996 8.870 -5.806 1.00 45.56 85 THR A C 1
ATOM 641 O O . THR A 1 85 ? 23.982 8.259 -6.220 1.00 45.56 85 THR A O 1
ATOM 644 N N . GLU A 1 86 ? 22.674 10.103 -6.191 1.00 38.62 86 GLU A N 1
ATOM 645 C CA . GLU A 1 86 ? 23.707 11.050 -6.628 1.00 38.62 86 GLU A CA 1
ATOM 646 C C . GLU A 1 86 ? 24.631 11.392 -5.453 1.00 38.62 86 GLU A C 1
ATOM 648 O O . GLU A 1 86 ? 24.122 11.477 -4.306 1.00 38.62 86 GLU A O 1
#

Organism: NCBI:txid568872

Secondary structure (DSSP, 8-state):
-------PPPPEEEEEEESGGGTT-EEEEEPPTTSSPPSEEEE--S-S---SS-PPPEEEEEEEEE-TTS-EEEEEEEEEPTT---

Radius of gyration: 16.12 Å; Cα contacts (8 Å, |Δi|>4): 153; chains: 1; bounding box: 41×30×48 Å

Nearest PDB structures (foldseek):
  2k5v-assembly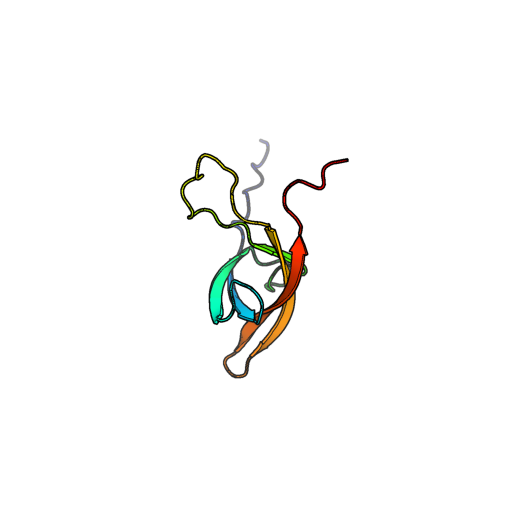1_A  TM=2.721E-01  e=5.489E+00  Methanococcus maripaludis
  8s4s-assembly1_B  TM=2.189E-01  e=6.974E+00  Enterococcus faecalis

Solvent-accessible surface area (backbone atoms only — not com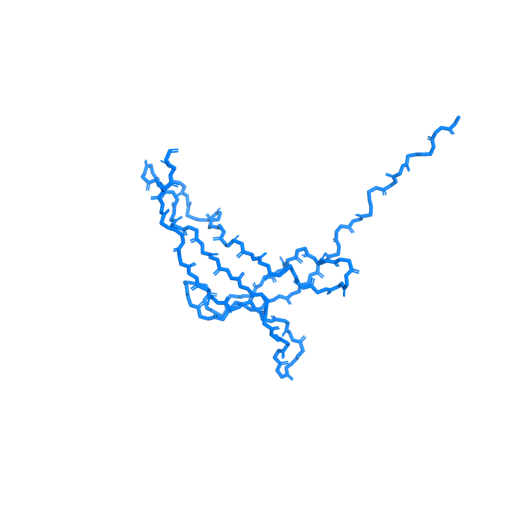parable to full-atom values): 5390 Å² total; per-residue (Å²): 139,83,80,80,80,73,80,76,76,80,50,71,31,61,32,34,28,41,53,71,99,50,46,74,42,72,48,77,39,64,27,41,99,85,67,39,67,47,68,63,45,73,50,71,75,92,74,62,71,72,47,98,74,66,67,77,58,41,34,36,25,32,54,70,53,60,49,101,86,67,46,36,30,30,35,52,75,47,73,46,70,75,79,83,70,130